Protein AF-A0A3S1F1F2-F1 (afdb_monomer_lite)

Foldseek 3Di:
DVVPQDKDKDKQQPFDDPPQVPHGSWDFQVVQVVCQVVQVVCVVVVFDHKHWPDKAWPCDWDDDVHTGTTIITTIMDSDPDDPVVLVVCVVVVNVVVNVVVLVVCCVSPNVVLVPDPHSSVVSVVVVVVSVVVNVVSVVVD

pLDDT: mean 97.2, std 2.01, range [87.06, 98.81]

Sequence (141 aa):
DQEGVRRDIQLKGSGRTPFSRGGDGRAALGPVLREYIVSEAMAALGIPTTRALAAVMTGDEVIRETYLPGAVLTRVASSHMRIGTFEFFAARGDVDAVRALADHAIVRHYPNATGAARPYLALLESVIARQANLVAQWLLV

Secondary structure (DSSP, 8-state):
-TT----EEEEETB---TT-TTS--BEEHHHHHHHHHHHHHHHHTT----EEEEEEEEEEEEESSSEEEEEEEEEEES----HHHHHHHHTTT-HHHHHHHHHHHHHHH-GGGTTSSSHHHHHHHHHHHHHHHHHHHHHT-

Radius of gyration: 18.01 Å; chains: 1; bounding box: 38×38×48 Å

Structure (mmCIF, N/CA/C/O backbone):
data_AF-A0A3S1F1F2-F1
#
_entry.id   AF-A0A3S1F1F2-F1
#
loop_
_atom_site.group_PDB
_atom_site.id
_atom_site.type_symbol
_atom_site.label_atom_id
_atom_site.label_alt_id
_atom_site.label_comp_id
_atom_site.label_asym_id
_atom_site.label_entity_id
_atom_site.label_seq_id
_atom_site.pdbx_PDB_ins_code
_atom_site.Cartn_x
_atom_site.Cartn_y
_atom_site.Cartn_z
_atom_site.occupancy
_atom_site.B_iso_or_equiv
_atom_site.auth_seq_id
_atom_site.auth_comp_id
_atom_site.auth_asym_id
_atom_site.auth_atom_id
_atom_site.pdbx_PDB_model_num
ATOM 1 N N . ASP A 1 1 ? -11.634 -13.751 -4.047 1.00 87.06 1 ASP A N 1
ATOM 2 C CA . ASP A 1 1 ? -11.086 -14.979 -4.665 1.00 87.06 1 ASP A CA 1
ATOM 3 C C . ASP A 1 1 ? -12.157 -16.061 -4.543 1.00 87.06 1 ASP A C 1
ATOM 5 O O . ASP A 1 1 ? -13.304 -15.705 -4.276 1.00 87.06 1 ASP A O 1
ATOM 9 N N . GLN A 1 2 ? -11.838 -17.335 -4.788 1.00 92.06 2 GLN A N 1
ATOM 10 C CA . GLN A 1 2 ? -12.818 -18.429 -4.675 1.00 92.06 2 GLN A CA 1
ATOM 11 C C . GLN A 1 2 ? -13.377 -18.586 -3.249 1.00 92.06 2 GLN A C 1
ATOM 13 O O . GLN A 1 2 ? -14.465 -19.120 -3.079 1.00 92.06 2 GLN A O 1
ATOM 18 N N . GLU A 1 3 ? -12.683 -18.047 -2.244 1.00 93.56 3 GLU A N 1
ATOM 19 C CA . GLU A 1 3 ? -13.084 -18.044 -0.832 1.00 93.56 3 GLU A CA 1
ATOM 20 C C . GLU A 1 3 ? -13.876 -16.779 -0.4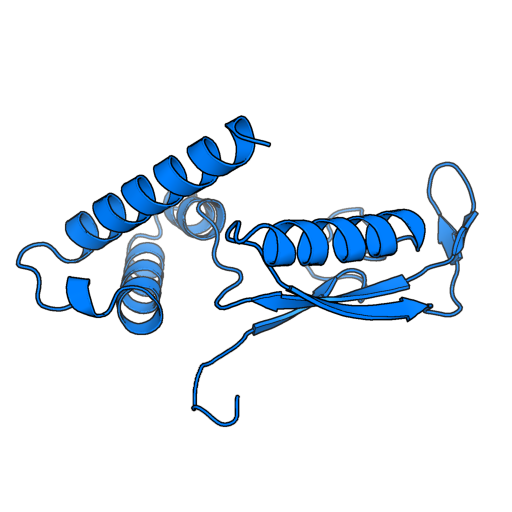49 1.00 93.56 3 GLU A C 1
ATOM 22 O O . GLU A 1 3 ? -14.183 -16.548 0.718 1.00 93.56 3 GLU A O 1
ATOM 27 N N . GLY A 1 4 ? -14.197 -15.915 -1.419 1.00 92.38 4 GLY A N 1
ATOM 28 C CA . GLY A 1 4 ? -14.908 -14.660 -1.174 1.00 92.38 4 GLY A CA 1
ATOM 29 C C . GLY A 1 4 ? -14.041 -13.545 -0.579 1.00 92.38 4 GLY A C 1
ATOM 30 O O . GLY A 1 4 ? -14.546 -12.450 -0.326 1.00 92.38 4 GLY A O 1
ATOM 31 N N . VAL A 1 5 ? -12.727 -13.746 -0.416 1.00 92.56 5 VAL A N 1
ATOM 32 C CA . VAL A 1 5 ? -11.836 -12.699 0.096 1.00 92.56 5 VAL A CA 1
ATOM 33 C C . VAL A 1 5 ? -11.620 -11.645 -0.985 1.00 92.56 5 VAL A C 1
ATOM 35 O O . VAL A 1 5 ? -11.102 -11.900 -2.080 1.00 92.56 5 VAL A O 1
ATOM 38 N N . ARG A 1 6 ? -12.029 -10.413 -0.684 1.00 95.19 6 ARG A N 1
ATOM 39 C CA . ARG A 1 6 ? -11.835 -9.274 -1.582 1.00 95.19 6 ARG A CA 1
ATOM 40 C C . ARG A 1 6 ? -10.353 -8.903 -1.654 1.00 95.19 6 ARG A C 1
ATOM 42 O O . ARG A 1 6 ? -9.718 -8.629 -0.636 1.00 95.19 6 ARG A O 1
ATOM 49 N N . ARG A 1 7 ? -9.826 -8.812 -2.876 1.00 96.75 7 ARG A N 1
ATOM 50 C CA . ARG A 1 7 ? -8.472 -8.330 -3.171 1.00 96.75 7 ARG A CA 1
ATOM 51 C C . ARG A 1 7 ? -8.555 -7.133 -4.108 1.00 96.75 7 ARG A C 1
ATOM 53 O O . ARG A 1 7 ? -9.348 -7.138 -5.045 1.00 96.75 7 ARG A O 1
ATOM 60 N N . ASP A 1 8 ? -7.739 -6.123 -3.853 1.00 97.88 8 ASP A N 1
ATOM 61 C CA . ASP A 1 8 ? -7.554 -5.014 -4.780 1.00 97.88 8 ASP A CA 1
ATOM 62 C C . ASP A 1 8 ? -6.495 -5.389 -5.815 1.00 97.88 8 ASP A C 1
ATOM 64 O O . ASP A 1 8 ? -5.458 -5.948 -5.454 1.00 97.88 8 ASP A O 1
ATOM 68 N N . ILE A 1 9 ? -6.734 -5.016 -7.073 1.00 98.12 9 ILE A N 1
ATOM 69 C CA . ILE A 1 9 ? -5.775 -5.131 -8.173 1.00 98.12 9 ILE A CA 1
ATOM 70 C C . ILE A 1 9 ? -5.330 -3.723 -8.562 1.00 98.12 9 ILE A C 1
ATOM 72 O O . ILE A 1 9 ? -6.154 -2.892 -8.939 1.00 98.12 9 ILE A O 1
ATOM 76 N N . GLN A 1 10 ? -4.031 -3.447 -8.469 1.00 98.38 10 GLN A N 1
ATOM 77 C CA . GLN A 1 10 ? -3.449 -2.170 -8.863 1.00 98.38 10 GLN A CA 1
ATOM 78 C C . GLN A 1 10 ? -2.390 -2.358 -9.945 1.00 98.38 10 GLN A C 1
ATOM 80 O O . GLN A 1 10 ? -1.425 -3.093 -9.761 1.00 98.38 10 GLN A O 1
ATOM 85 N N . LEU A 1 11 ? -2.526 -1.608 -11.038 1.00 98.38 11 LEU A N 1
ATOM 86 C CA . LEU A 1 11 ? -1.558 -1.580 -12.132 1.00 98.38 11 LEU A CA 1
ATOM 87 C C . LEU A 1 11 ? -0.578 -0.416 -11.936 1.00 98.38 11 LEU A C 1
ATOM 89 O O . LEU A 1 11 ? -0.849 0.720 -12.338 1.00 98.38 11 LEU A O 1
ATOM 93 N N . LYS A 1 12 ? 0.557 -0.677 -11.283 1.00 98.38 12 LYS A N 1
ATOM 94 C CA . LYS A 1 12 ? 1.609 0.328 -11.076 1.00 98.38 12 LYS A CA 1
ATOM 95 C C . LYS A 1 12 ? 2.380 0.527 -12.382 1.00 98.38 12 LYS A C 1
ATOM 97 O O . LYS A 1 12 ? 2.918 -0.432 -12.925 1.00 98.38 12 LYS A O 1
ATOM 102 N N . GLY A 1 13 ? 2.467 1.777 -12.839 1.00 97.44 13 GLY A N 1
ATOM 103 C CA . GLY A 1 13 ? 3.118 2.133 -14.106 1.00 97.44 13 GLY A CA 1
ATOM 104 C C . GLY A 1 13 ? 2.174 2.172 -15.311 1.00 97.44 13 GLY A C 1
ATOM 105 O O . GLY A 1 13 ? 2.647 2.272 -16.435 1.00 97.44 13 GLY A O 1
ATOM 106 N N . SER A 1 14 ? 0.856 2.105 -15.088 1.00 97.06 14 SER A N 1
ATOM 107 C CA . SER A 1 14 ? -0.175 2.090 -16.140 1.00 97.06 14 SER A CA 1
ATOM 108 C C . SER A 1 14 ? -0.397 3.429 -16.857 1.00 97.06 14 SER A C 1
ATOM 110 O O . SER A 1 14 ? -1.188 3.487 -17.794 1.00 97.06 14 SER A O 1
ATOM 112 N N . GLY A 1 15 ? 0.301 4.497 -16.460 1.00 97.06 15 GLY A N 1
ATOM 113 C CA . GLY A 1 15 ? 0.242 5.799 -17.118 1.00 97.06 15 GLY A CA 1
ATOM 114 C C . GLY A 1 15 ? -0.250 6.926 -16.214 1.00 97.06 15 GLY A C 1
ATOM 115 O O . GLY A 1 15 ? -0.285 6.825 -14.983 1.00 97.06 15 GLY A O 1
ATOM 116 N N . ARG A 1 16 ? -0.570 8.061 -16.843 1.00 97.50 16 ARG A N 1
ATOM 117 C CA . ARG A 1 16 ? -0.902 9.302 -16.138 1.00 97.50 16 ARG A CA 1
ATOM 118 C C . ARG A 1 16 ? -2.290 9.250 -15.507 1.00 97.50 16 ARG A C 1
ATOM 120 O O . ARG A 1 16 ? -3.233 8.689 -16.050 1.00 97.50 16 ARG A O 1
ATOM 127 N N . THR A 1 17 ? -2.409 9.930 -14.376 1.00 97.81 17 THR A N 1
ATOM 128 C CA . THR A 1 17 ? -3.653 10.197 -13.651 1.00 97.81 17 THR A CA 1
ATOM 129 C C . THR A 1 17 ? -3.690 11.683 -13.271 1.00 97.81 17 THR A C 1
ATOM 131 O O . THR A 1 17 ? -2.646 12.346 -13.326 1.00 97.81 17 THR A O 1
ATOM 134 N N . PRO A 1 18 ? -4.826 12.221 -12.789 1.00 97.69 18 PRO A N 1
ATOM 135 C CA . PRO A 1 18 ? -4.868 13.567 -12.206 1.00 97.69 18 PRO A CA 1
ATOM 136 C C . PRO A 1 18 ? -3.870 13.775 -11.051 1.00 97.69 18 PRO A C 1
ATOM 138 O O . PRO A 1 18 ? -3.482 14.901 -10.753 1.00 97.69 18 PRO A O 1
ATOM 141 N N . PHE A 1 19 ? -3.403 12.690 -10.423 1.00 95.81 19 PHE A N 1
ATOM 142 C CA . PHE A 1 19 ? -2.433 12.718 -9.328 1.00 95.81 19 PHE A CA 1
ATOM 143 C C . PHE A 1 19 ? -0.970 12.608 -9.789 1.00 95.81 19 PHE A C 1
ATOM 145 O O . PHE A 1 19 ? -0.070 12.635 -8.951 1.00 95.81 19 PHE A O 1
ATOM 152 N N . SER A 1 20 ? -0.701 12.499 -11.097 1.00 95.25 20 SER A N 1
ATOM 153 C CA . SER A 1 20 ? 0.660 12.323 -11.631 1.00 95.25 20 SER A CA 1
ATOM 154 C C . SER A 1 20 ? 1.547 13.560 -11.505 1.00 95.25 20 SER A C 1
ATOM 156 O O . SER A 1 20 ? 2.764 13.436 -11.641 1.00 95.25 20 SER A O 1
ATOM 158 N N . ARG A 1 21 ? 0.976 14.740 -11.221 1.00 94.75 21 ARG A N 1
ATOM 159 C CA . ARG A 1 21 ? 1.713 16.015 -11.171 1.00 94.75 21 ARG A CA 1
ATOM 160 C C . ARG A 1 21 ? 2.514 16.192 -12.479 1.00 94.75 21 ARG A C 1
ATOM 162 O O . ARG A 1 21 ? 1.936 16.066 -13.557 1.00 94.75 21 ARG A O 1
ATOM 169 N N . GLY A 1 22 ? 3.824 16.429 -12.391 1.00 94.69 22 GLY A N 1
ATOM 170 C CA . GLY A 1 22 ? 4.735 16.507 -13.542 1.00 94.69 22 GLY A CA 1
ATOM 171 C C . GLY A 1 22 ? 5.292 15.165 -14.041 1.00 94.69 22 GLY A C 1
ATOM 172 O O . GLY A 1 22 ? 6.089 15.162 -14.969 1.00 94.69 22 GLY A O 1
ATOM 173 N N . GLY A 1 23 ? 4.919 14.033 -13.436 1.00 95.38 23 GLY A N 1
ATOM 174 C CA . GLY A 1 23 ? 5.409 12.710 -13.826 1.00 95.38 23 GLY A CA 1
ATOM 175 C C . GLY A 1 23 ? 4.652 12.088 -15.005 1.00 95.38 23 GLY A C 1
ATOM 176 O O . GLY A 1 23 ? 3.476 12.374 -15.246 1.00 95.38 23 GLY A O 1
ATOM 177 N N . ASP A 1 24 ? 5.320 11.163 -15.697 1.00 95.62 24 ASP A N 1
ATOM 178 C CA . ASP A 1 24 ? 4.766 10.390 -16.820 1.00 95.62 24 ASP A CA 1
ATOM 179 C C . ASP A 1 24 ? 3.798 9.270 -16.392 1.00 95.62 24 ASP A C 1
ATOM 181 O O . ASP A 1 24 ? 3.064 8.731 -17.217 1.00 95.62 24 ASP A O 1
ATOM 185 N N . GLY A 1 25 ? 3.775 8.917 -15.102 1.00 97.00 25 GLY A N 1
ATOM 186 C CA . GLY A 1 25 ? 2.952 7.828 -14.567 1.00 97.00 25 GLY A CA 1
ATOM 187 C C . GLY A 1 25 ? 3.383 6.425 -15.018 1.00 97.00 25 GLY A C 1
ATOM 188 O O . GLY A 1 25 ? 2.662 5.457 -14.772 1.00 97.00 25 GLY A O 1
ATOM 189 N N . ARG A 1 26 ? 4.551 6.299 -15.656 1.00 97.69 26 ARG A N 1
ATOM 190 C CA . ARG A 1 26 ? 5.111 5.041 -16.161 1.00 97.69 26 ARG A CA 1
ATOM 191 C C . ARG A 1 26 ? 6.167 4.499 -15.198 1.00 97.69 26 ARG A C 1
ATOM 193 O O . ARG A 1 26 ? 6.761 5.238 -14.409 1.00 97.69 26 ARG A O 1
ATOM 200 N N . ALA A 1 27 ? 6.405 3.192 -15.247 1.00 97.88 27 ALA A N 1
ATOM 201 C CA . ALA A 1 27 ? 7.462 2.549 -14.475 1.00 97.88 27 ALA A CA 1
ATOM 202 C C . ALA A 1 27 ? 8.491 1.908 -15.410 1.00 97.88 27 ALA A C 1
ATOM 204 O O . ALA A 1 27 ? 8.132 1.304 -16.415 1.00 97.88 27 ALA A O 1
ATOM 205 N N . ALA A 1 28 ? 9.773 2.045 -15.070 1.00 98.00 28 ALA A N 1
ATOM 206 C CA . ALA A 1 28 ? 10.841 1.312 -15.739 1.00 98.00 28 ALA A CA 1
ATOM 207 C C . ALA A 1 28 ? 10.880 -0.147 -15.245 1.00 98.00 28 ALA A C 1
ATOM 209 O O . ALA A 1 28 ? 10.491 -0.442 -14.108 1.00 98.00 28 ALA A O 1
ATOM 210 N N . LEU A 1 29 ? 11.402 -1.044 -16.081 1.00 98.25 29 LEU A N 1
ATOM 211 C CA . LEU A 1 29 ? 11.470 -2.483 -15.828 1.00 98.25 29 LEU A CA 1
ATOM 212 C C . LEU A 1 29 ? 12.218 -2.826 -14.534 1.00 98.25 29 LEU A C 1
ATOM 214 O O . LEU A 1 29 ? 11.723 -3.614 -13.732 1.00 98.25 29 LEU A O 1
ATOM 218 N N . GLY A 1 30 ? 13.372 -2.200 -14.285 1.00 97.88 30 GLY A N 1
ATOM 219 C CA . GLY A 1 30 ? 14.186 -2.467 -13.092 1.00 97.88 30 GLY A CA 1
ATOM 220 C C . GLY A 1 30 ? 13.414 -2.297 -11.771 1.00 97.88 30 GLY A C 1
ATOM 221 O O . GLY A 1 30 ? 13.343 -3.242 -10.985 1.00 97.88 30 GLY A O 1
ATOM 222 N N . PRO A 1 31 ? 12.792 -1.130 -11.509 1.00 97.25 31 PRO A N 1
ATOM 223 C CA . PRO A 1 31 ? 11.925 -0.933 -10.346 1.00 97.25 31 PRO A CA 1
ATOM 224 C C . PRO A 1 31 ? 10.742 -1.908 -10.246 1.00 97.25 31 PRO A C 1
ATOM 226 O O . PRO A 1 31 ? 10.393 -2.303 -9.135 1.00 97.25 31 PRO A O 1
ATOM 229 N N . VAL A 1 32 ? 10.131 -2.293 -11.372 1.00 98.44 32 VAL A N 1
ATOM 230 C CA . VAL A 1 32 ? 9.026 -3.269 -11.404 1.00 98.44 32 VAL A CA 1
ATOM 231 C C . VAL A 1 32 ? 9.503 -4.650 -10.956 1.00 98.44 32 VAL A C 1
ATOM 233 O O . VAL A 1 32 ? 8.887 -5.243 -10.074 1.00 98.44 32 VAL A O 1
ATOM 236 N N . LEU A 1 33 ? 10.629 -5.128 -11.493 1.00 98.56 33 LEU A N 1
ATOM 237 C CA . LEU A 1 33 ? 11.213 -6.415 -11.104 1.00 98.56 33 LEU A CA 1
ATOM 238 C C . LEU A 1 33 ? 11.670 -6.416 -9.644 1.00 98.56 33 LEU A C 1
ATOM 240 O O . LEU A 1 33 ? 11.426 -7.382 -8.927 1.00 98.56 33 LEU A O 1
ATOM 244 N N . ARG A 1 34 ? 12.279 -5.321 -9.173 1.00 98.56 34 ARG A N 1
ATOM 245 C CA . ARG A 1 34 ? 12.690 -5.201 -7.769 1.00 98.56 34 ARG A CA 1
ATOM 246 C C . ARG A 1 34 ? 11.494 -5.289 -6.825 1.00 98.56 34 ARG A C 1
ATOM 248 O O . ARG A 1 34 ? 11.559 -6.021 -5.846 1.00 98.56 34 ARG A O 1
ATOM 255 N N . GLU A 1 35 ? 10.409 -4.568 -7.113 1.00 98.56 35 GLU A N 1
ATOM 256 C CA . GLU A 1 35 ? 9.200 -4.641 -6.286 1.00 98.56 35 GLU A CA 1
ATOM 257 C C . GLU A 1 35 ? 8.561 -6.028 -6.345 1.00 98.56 35 GLU A C 1
ATOM 259 O O . GLU A 1 35 ? 8.143 -6.518 -5.301 1.00 98.56 35 GLU A O 1
ATOM 264 N N . TYR A 1 36 ? 8.535 -6.680 -7.512 1.00 98.62 36 TYR A N 1
ATOM 265 C CA . TYR A 1 36 ? 8.056 -8.057 -7.636 1.00 98.62 36 TYR A CA 1
ATOM 266 C C . TYR A 1 36 ? 8.837 -8.998 -6.708 1.00 98.62 36 TYR A C 1
ATOM 268 O O . TYR A 1 36 ? 8.245 -9.672 -5.867 1.00 98.62 36 TYR A O 1
ATOM 276 N N . ILE A 1 37 ? 10.170 -9.001 -6.825 1.00 98.56 37 ILE A N 1
ATOM 277 C CA . ILE A 1 37 ? 11.051 -9.901 -6.068 1.00 98.56 37 ILE A CA 1
ATOM 278 C C . ILE A 1 37 ? 10.932 -9.639 -4.567 1.00 98.56 37 ILE A C 1
ATOM 280 O O . ILE A 1 37 ? 10.721 -10.577 -3.807 1.00 98.56 37 ILE A O 1
ATOM 284 N N . VAL A 1 38 ? 11.022 -8.379 -4.131 1.00 98.25 38 VAL A N 1
ATOM 285 C CA . VAL A 1 38 ? 10.932 -8.034 -2.703 1.00 98.25 38 VAL A CA 1
ATOM 286 C C . VAL A 1 38 ? 9.547 -8.365 -2.146 1.00 98.25 38 VAL A C 1
ATOM 288 O O . VAL A 1 38 ? 9.457 -8.909 -1.052 1.00 98.25 38 VAL A O 1
ATOM 291 N N . SER A 1 39 ? 8.468 -8.097 -2.888 1.00 98.31 39 SER A N 1
ATOM 292 C CA . SER A 1 39 ? 7.103 -8.409 -2.438 1.00 98.31 39 SER A CA 1
ATOM 293 C C . SER A 1 39 ? 6.920 -9.903 -2.182 1.00 98.31 39 SER A C 1
ATOM 295 O O . SER A 1 39 ? 6.434 -10.293 -1.123 1.00 98.31 39 SER A O 1
ATOM 297 N N . GLU A 1 40 ? 7.351 -10.750 -3.115 1.00 98.69 40 GLU A N 1
ATOM 298 C CA . GLU A 1 40 ? 7.192 -12.198 -2.971 1.00 98.69 40 GLU A CA 1
ATOM 299 C C . GLU A 1 40 ? 8.208 -12.808 -1.997 1.00 98.69 40 GLU A C 1
ATOM 301 O O . GLU A 1 40 ? 7.861 -13.741 -1.277 1.00 98.69 40 GLU A O 1
ATOM 306 N N . ALA A 1 41 ? 9.416 -12.246 -1.881 1.00 98.44 41 ALA A N 1
ATOM 307 C CA . ALA A 1 41 ? 10.384 -12.652 -0.863 1.00 98.44 41 ALA A CA 1
ATOM 308 C C . ALA A 1 41 ? 9.867 -12.366 0.555 1.00 98.44 41 ALA A C 1
ATOM 310 O O . ALA A 1 41 ? 9.887 -13.252 1.405 1.00 98.44 41 ALA A O 1
ATOM 311 N N . MET A 1 42 ? 9.333 -11.166 0.803 1.00 98.44 42 MET A N 1
ATOM 312 C CA . MET A 1 42 ? 8.732 -10.813 2.095 1.00 98.44 42 MET A CA 1
ATOM 313 C C . MET A 1 42 ? 7.551 -11.734 2.426 1.00 98.44 42 MET A C 1
ATOM 315 O O . MET A 1 42 ? 7.439 -12.204 3.555 1.00 98.44 42 MET A O 1
ATOM 319 N N . ALA A 1 43 ? 6.717 -12.064 1.432 1.00 98.38 43 ALA A N 1
ATOM 320 C CA . ALA A 1 43 ? 5.621 -13.012 1.609 1.00 98.38 43 ALA A CA 1
ATOM 321 C C . ALA A 1 43 ? 6.127 -14.427 1.945 1.00 98.38 43 ALA A C 1
ATOM 323 O O . ALA A 1 43 ? 5.568 -15.075 2.828 1.00 98.38 43 ALA A O 1
ATOM 324 N N . ALA A 1 44 ? 7.192 -14.893 1.284 1.00 98.12 44 ALA A N 1
ATOM 325 C CA . ALA A 1 44 ? 7.822 -16.184 1.561 1.00 98.12 44 ALA A CA 1
ATOM 326 C C . ALA A 1 44 ? 8.472 -16.243 2.956 1.00 98.12 44 ALA A C 1
ATOM 328 O O . ALA A 1 44 ? 8.469 -17.296 3.586 1.00 98.12 44 ALA A O 1
ATOM 329 N N . LEU A 1 45 ? 8.963 -15.108 3.463 1.00 97.94 45 LEU A N 1
ATOM 330 C CA . LEU A 1 45 ? 9.458 -14.950 4.836 1.00 97.94 45 LEU A CA 1
ATOM 331 C C . LEU A 1 45 ? 8.330 -14.845 5.880 1.00 97.94 45 LEU A C 1
ATOM 333 O O . LEU A 1 45 ? 8.605 -14.718 7.070 1.00 97.94 45 LEU A O 1
ATOM 337 N N . GLY A 1 46 ? 7.062 -14.875 5.459 1.00 97.56 46 GLY A N 1
ATOM 338 C CA . GLY A 1 46 ? 5.911 -14.714 6.349 1.00 97.56 46 GLY A CA 1
ATOM 339 C C . GLY A 1 46 ? 5.672 -13.274 6.811 1.00 97.56 46 GLY A C 1
ATOM 340 O O . GLY A 1 46 ? 4.823 -13.050 7.674 1.00 97.56 46 GLY A O 1
ATOM 341 N N . ILE A 1 47 ? 6.371 -12.293 6.231 1.00 98.44 47 ILE A N 1
ATOM 342 C CA . ILE A 1 47 ? 6.244 -10.884 6.598 1.00 98.44 47 ILE A CA 1
ATOM 343 C C . ILE A 1 47 ? 5.066 -10.253 5.841 1.00 98.44 47 ILE A C 1
ATOM 345 O O . ILE A 1 47 ? 5.017 -10.337 4.608 1.00 98.44 47 ILE A O 1
ATOM 349 N N . PRO A 1 48 ? 4.109 -9.585 6.525 1.00 98.25 48 PRO A N 1
ATOM 350 C CA . PRO A 1 48 ? 2.984 -8.937 5.863 1.00 98.25 48 PRO A CA 1
ATOM 351 C C . PRO A 1 48 ? 3.436 -7.936 4.796 1.00 98.25 48 PRO A C 1
ATOM 353 O O . PRO A 1 48 ? 4.175 -6.991 5.064 1.00 98.25 48 PRO A O 1
ATOM 356 N N . THR A 1 49 ? 2.954 -8.132 3.573 1.00 98.50 49 THR A N 1
ATOM 357 C CA . THR A 1 49 ? 3.343 -7.347 2.399 1.00 98.50 49 THR A CA 1
ATOM 358 C C . THR A 1 49 ? 2.234 -7.367 1.345 1.00 98.50 49 THR A C 1
ATOM 360 O O . THR A 1 49 ? 1.305 -8.181 1.400 1.00 98.50 49 THR A O 1
ATOM 363 N N . THR A 1 50 ? 2.314 -6.468 0.366 1.00 98.44 50 THR A N 1
ATOM 364 C CA . THR A 1 50 ? 1.547 -6.611 -0.877 1.00 98.44 50 THR A CA 1
ATOM 365 C C . THR A 1 50 ? 2.101 -7.762 -1.707 1.00 98.44 50 THR A C 1
ATOM 367 O O . THR A 1 50 ? 3.282 -8.073 -1.618 1.00 98.44 50 THR A O 1
ATOM 370 N N . ARG A 1 51 ? 1.268 -8.363 -2.553 1.00 98.50 51 ARG A N 1
ATOM 371 C CA . ARG A 1 51 ? 1.657 -9.441 -3.466 1.00 98.50 51 ARG A CA 1
ATOM 372 C C . ARG A 1 51 ? 1.858 -8.917 -4.881 1.00 98.50 51 ARG A C 1
ATOM 374 O O . ARG A 1 51 ? 1.228 -7.934 -5.280 1.00 98.50 51 ARG A O 1
ATOM 381 N N . ALA A 1 52 ? 2.697 -9.591 -5.647 1.00 98.44 52 ALA A N 1
ATOM 382 C CA . ALA A 1 52 ? 2.936 -9.318 -7.052 1.00 98.44 52 ALA A CA 1
ATOM 383 C C . ALA A 1 52 ? 2.368 -10.459 -7.903 1.00 98.44 52 ALA A C 1
ATOM 385 O O . ALA A 1 52 ? 2.838 -11.588 -7.842 1.00 98.44 52 ALA A O 1
ATOM 386 N N . LEU A 1 53 ? 1.336 -10.160 -8.696 1.00 98.12 53 LEU A N 1
ATOM 387 C CA . LEU A 1 53 ? 0.690 -11.151 -9.560 1.00 98.12 53 LEU A CA 1
ATOM 388 C C . LEU A 1 53 ? 1.391 -11.282 -10.913 1.00 98.12 53 LEU A C 1
ATOM 390 O O . LEU A 1 53 ? 1.478 -12.377 -11.456 1.00 98.12 53 LEU A O 1
ATOM 394 N N . ALA A 1 54 ? 1.864 -10.168 -11.476 1.00 98.38 54 ALA A N 1
ATOM 395 C CA . ALA A 1 54 ? 2.526 -10.157 -12.777 1.00 98.38 54 ALA A CA 1
ATOM 396 C C . ALA A 1 54 ? 3.431 -8.932 -12.945 1.00 98.38 54 ALA A C 1
ATOM 398 O O . ALA A 1 54 ? 3.112 -7.848 -12.450 1.00 98.38 54 ALA A O 1
ATOM 399 N N . ALA A 1 55 ? 4.508 -9.100 -13.710 1.00 98.19 55 ALA A N 1
ATOM 400 C CA . ALA A 1 55 ? 5.336 -8.029 -14.252 1.00 98.19 55 ALA A CA 1
ATOM 401 C C . ALA A 1 55 ? 5.338 -8.148 -15.780 1.00 98.19 55 ALA A C 1
ATOM 403 O O . ALA A 1 55 ? 5.682 -9.200 -16.315 1.00 98.19 55 ALA A O 1
ATOM 404 N N . VAL A 1 56 ? 4.923 -7.091 -16.478 1.00 98.25 56 VAL A N 1
ATOM 405 C CA . VAL A 1 56 ? 4.704 -7.122 -17.933 1.00 98.25 56 VAL A CA 1
ATOM 406 C C . VAL A 1 56 ? 5.430 -5.952 -18.583 1.00 98.25 56 VAL A C 1
ATOM 408 O O . VAL A 1 56 ? 5.271 -4.816 -18.141 1.00 98.25 56 VAL A O 1
ATOM 411 N N . MET A 1 57 ? 6.223 -6.213 -19.625 1.00 98.00 57 MET A N 1
ATOM 412 C CA . MET A 1 57 ? 6.837 -5.152 -20.431 1.00 98.00 57 MET A CA 1
ATOM 413 C C . MET A 1 57 ? 5.776 -4.432 -21.261 1.00 98.00 57 MET A C 1
ATOM 415 O O . MET A 1 57 ? 4.884 -5.068 -21.817 1.00 98.00 57 MET A O 1
ATOM 419 N N . THR A 1 58 ? 5.890 -3.112 -21.379 1.00 97.25 58 THR A N 1
ATOM 420 C CA . THR A 1 58 ? 4.939 -2.309 -22.164 1.00 97.25 58 THR A CA 1
ATOM 421 C C . THR A 1 58 ? 5.292 -2.229 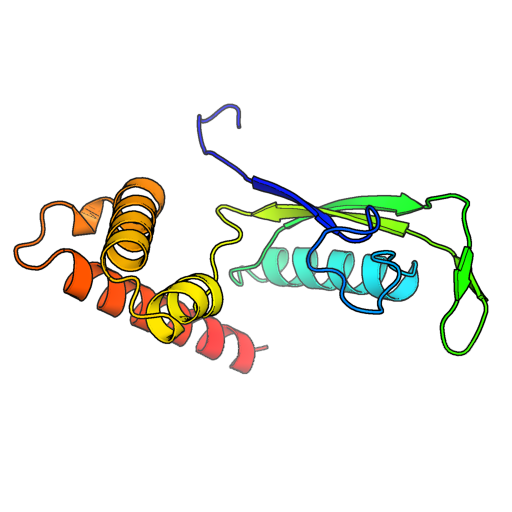-23.646 1.00 97.25 58 THR A C 1
ATOM 423 O O . THR A 1 58 ? 4.461 -1.795 -24.431 1.00 97.25 58 THR A O 1
ATOM 426 N N . GLY A 1 59 ? 6.524 -2.579 -24.029 1.00 96.75 59 GLY A N 1
ATOM 427 C CA . GLY A 1 59 ? 7.074 -2.324 -25.369 1.00 96.75 59 GLY A CA 1
ATOM 428 C C . GLY A 1 59 ? 7.565 -0.882 -25.565 1.00 96.75 59 GLY A C 1
ATOM 429 O O . GLY A 1 59 ? 8.495 -0.657 -26.327 1.00 96.75 59 GLY A O 1
ATOM 430 N N . ASP A 1 60 ? 7.000 0.069 -24.820 1.00 96.00 60 ASP A N 1
ATOM 431 C CA . ASP A 1 60 ? 7.458 1.461 -24.769 1.00 96.00 60 ASP A CA 1
ATOM 432 C C . ASP A 1 60 ? 8.757 1.654 -23.964 1.00 96.00 60 ASP A C 1
ATOM 434 O O . ASP A 1 60 ? 9.021 0.937 -22.994 1.00 96.00 60 ASP A O 1
ATOM 438 N N . GLU A 1 61 ? 9.494 2.720 -24.282 1.00 97.12 61 GLU A N 1
ATOM 439 C CA . GLU A 1 61 ? 10.572 3.249 -23.442 1.00 97.12 61 GLU A CA 1
ATOM 440 C C . GLU A 1 61 ? 10.065 4.298 -22.434 1.00 97.12 61 GLU A C 1
ATOM 442 O O . GLU A 1 61 ? 9.053 4.982 -22.626 1.00 97.12 61 GLU A O 1
ATOM 447 N N . VAL A 1 62 ? 10.794 4.423 -21.326 1.00 97.06 62 VAL A N 1
ATOM 448 C CA . VAL A 1 62 ? 10.567 5.375 -20.239 1.00 97.06 62 VAL A CA 1
ATOM 449 C C . VAL A 1 62 ? 11.848 6.174 -20.024 1.00 97.06 62 VAL A C 1
ATOM 451 O O . VAL A 1 62 ? 12.913 5.600 -19.806 1.00 97.06 62 VAL A O 1
ATOM 454 N N . ILE A 1 63 ? 11.740 7.502 -20.058 1.00 96.38 63 ILE A N 1
ATOM 455 C CA . ILE A 1 63 ? 12.886 8.406 -19.914 1.00 96.38 63 ILE A CA 1
ATOM 456 C C . ILE A 1 63 ? 13.165 8.646 -18.430 1.00 96.38 63 ILE A C 1
ATOM 458 O O . ILE A 1 63 ? 12.310 9.150 -17.697 1.00 96.38 63 ILE A O 1
ATOM 462 N N . ARG A 1 64 ? 14.366 8.298 -17.977 1.00 95.25 64 ARG A N 1
ATOM 463 C CA . ARG A 1 64 ? 14.919 8.681 -16.671 1.00 95.25 64 ARG A CA 1
ATOM 464 C C . ARG A 1 64 ? 16.260 9.372 -16.915 1.00 95.25 64 ARG A C 1
ATOM 466 O O . ARG A 1 64 ? 16.325 10.260 -17.757 1.00 95.25 64 ARG A O 1
ATOM 473 N N . GLU A 1 65 ? 17.321 8.968 -16.230 1.00 94.81 65 GLU A N 1
ATOM 474 C CA . GLU A 1 65 ? 18.686 9.369 -16.576 1.00 94.81 65 GLU A CA 1
ATOM 475 C C . GLU A 1 65 ? 19.080 8.852 -17.973 1.00 94.81 65 GLU A C 1
ATOM 477 O O . GLU A 1 65 ? 19.862 9.484 -18.677 1.00 94.81 65 GLU A O 1
ATOM 482 N N . THR A 1 66 ? 18.495 7.722 -18.388 1.00 96.56 66 THR A N 1
ATOM 483 C CA . THR A 1 66 ? 18.608 7.126 -19.725 1.00 96.56 66 THR A CA 1
ATOM 484 C C . THR A 1 66 ? 17.240 6.634 -20.215 1.00 96.56 66 THR A C 1
ATOM 486 O O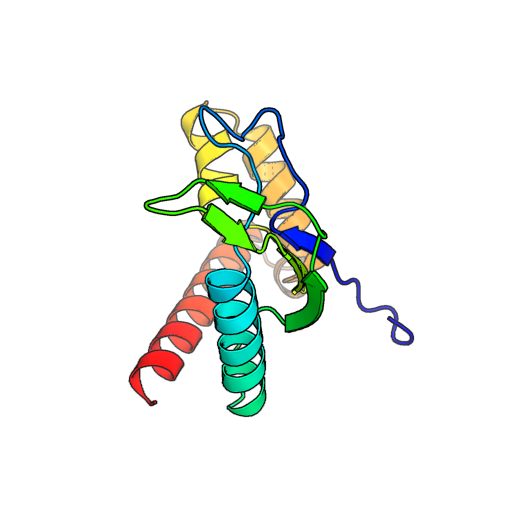 . THR A 1 66 ? 16.252 6.656 -19.473 1.00 96.56 66 THR A O 1
ATOM 489 N N . TYR A 1 67 ? 17.166 6.180 -21.469 1.00 97.44 67 TYR A N 1
ATOM 490 C CA . TYR A 1 67 ? 16.017 5.421 -21.961 1.00 97.44 67 TYR A CA 1
ATOM 491 C C . TYR A 1 67 ? 16.038 4.021 -21.345 1.00 97.44 67 TYR A C 1
ATOM 493 O O . TYR A 1 67 ? 17.043 3.312 -21.417 1.00 97.44 67 TYR A O 1
ATOM 501 N N . LEU A 1 68 ? 14.940 3.645 -20.693 1.00 98.19 68 LEU A N 1
ATOM 502 C CA . LEU A 1 68 ? 14.785 2.356 -20.028 1.00 98.19 68 LEU A CA 1
ATOM 503 C C . LEU A 1 68 ? 13.524 1.650 -20.534 1.00 98.19 68 LEU A C 1
ATOM 505 O O . LEU A 1 68 ? 12.513 2.318 -20.754 1.00 98.19 68 LEU A O 1
ATOM 509 N N . PRO A 1 69 ? 13.516 0.309 -20.637 1.00 98.25 69 PRO A N 1
ATOM 510 C CA . PRO A 1 69 ? 12.304 -0.429 -20.974 1.00 98.25 69 PRO A CA 1
ATOM 511 C C . PRO A 1 69 ? 11.188 -0.153 -19.963 1.00 98.25 69 PRO A C 1
ATOM 513 O O . PRO A 1 69 ? 11.408 -0.227 -18.748 1.00 98.25 69 PRO A O 1
ATOM 516 N N . GLY A 1 70 ? 9.990 0.152 -20.451 1.00 98.44 70 GLY A N 1
ATOM 517 C CA . GLY A 1 70 ? 8.798 0.329 -19.633 1.00 98.44 70 GLY A CA 1
ATOM 518 C C . GLY A 1 70 ? 8.187 -1.000 -19.192 1.00 98.44 70 GLY A C 1
ATOM 519 O O . GLY A 1 70 ? 8.255 -2.015 -19.891 1.00 98.44 70 GLY A O 1
ATOM 520 N N . ALA A 1 71 ? 7.576 -1.000 -18.011 1.00 98.56 71 ALA A N 1
ATOM 521 C CA . ALA A 1 71 ? 6.862 -2.151 -17.484 1.00 98.56 71 ALA A CA 1
ATOM 522 C C . ALA A 1 71 ? 5.712 -1.748 -16.552 1.00 98.56 71 ALA A C 1
ATOM 524 O O . ALA A 1 71 ? 5.697 -0.664 -15.967 1.00 98.56 71 ALA A O 1
ATOM 525 N N . VAL A 1 72 ? 4.768 -2.670 -16.378 1.00 98.56 72 VAL A N 1
ATOM 526 C CA . VAL A 1 72 ? 3.653 -2.576 -15.434 1.00 98.56 72 VAL A CA 1
ATOM 527 C C . VAL A 1 72 ? 3.751 -3.710 -14.421 1.00 98.56 72 VAL A C 1
ATOM 529 O O . VAL A 1 72 ? 3.946 -4.870 -14.786 1.00 98.56 72 VAL A O 1
ATOM 532 N N . LEU A 1 73 ? 3.575 -3.373 -13.143 1.00 98.81 73 LEU A N 1
ATOM 533 C CA . LEU A 1 73 ? 3.396 -4.345 -12.065 1.00 98.81 73 LEU A CA 1
ATOM 534 C C . LEU A 1 73 ? 1.907 -4.477 -11.740 1.00 98.81 73 LEU A C 1
ATOM 536 O O . LEU A 1 73 ? 1.254 -3.484 -11.411 1.00 98.81 73 LEU A O 1
ATOM 540 N N . THR A 1 74 ? 1.394 -5.705 -11.758 1.00 98.75 74 THR A N 1
ATOM 541 C CA . THR A 1 74 ? 0.069 -6.033 -11.218 1.00 98.75 74 THR A CA 1
ATOM 542 C C . THR A 1 74 ? 0.211 -6.367 -9.740 1.00 98.75 74 THR A C 1
ATOM 544 O O . THR A 1 74 ? 0.565 -7.488 -9.370 1.00 98.75 74 THR A O 1
ATOM 547 N N . ARG A 1 75 ? -0.035 -5.372 -8.889 1.00 98.75 75 ARG A N 1
ATOM 548 C CA . ARG A 1 75 ? 0.026 -5.491 -7.434 1.00 98.75 75 ARG A CA 1
ATOM 549 C C . ARG A 1 75 ? -1.319 -5.921 -6.868 1.00 98.75 75 ARG A C 1
ATOM 551 O O . ARG A 1 75 ? -2.359 -5.391 -7.256 1.00 98.75 75 ARG A O 1
ATOM 558 N N . VAL A 1 76 ? -1.283 -6.851 -5.923 1.00 98.44 76 VAL A N 1
ATOM 559 C CA . VAL A 1 76 ? -2.460 -7.403 -5.252 1.00 98.44 76 VAL A CA 1
ATOM 560 C C . VAL A 1 76 ? -2.346 -7.176 -3.753 1.00 98.44 76 VAL A C 1
ATOM 562 O O . VAL A 1 76 ? -1.311 -7.439 -3.145 1.00 98.44 76 VAL A O 1
ATOM 565 N N . ALA A 1 77 ? -3.414 -6.688 -3.130 1.00 98.19 77 ALA A N 1
ATOM 566 C CA . ALA A 1 77 ? -3.442 -6.437 -1.692 1.00 98.19 77 ALA A CA 1
ATOM 567 C C . ALA A 1 77 ? -4.844 -6.660 -1.119 1.00 98.19 77 ALA A C 1
ATOM 569 O O . ALA A 1 77 ? -5.831 -6.667 -1.852 1.00 98.19 77 ALA A O 1
ATOM 570 N N . SER A 1 78 ? -4.959 -6.804 0.203 1.00 96.62 78 SER A N 1
ATOM 571 C CA . SER A 1 78 ? -6.267 -6.715 0.865 1.00 96.62 78 SER A CA 1
ATOM 572 C C . SER A 1 78 ? -6.863 -5.308 0.750 1.00 96.62 78 SER A C 1
ATOM 574 O O . SER A 1 78 ? -8.084 -5.178 0.737 1.00 96.62 78 SER A O 1
ATOM 576 N N . SER A 1 79 ? -6.024 -4.267 0.661 1.00 97.69 79 SER A N 1
ATOM 577 C CA . SER A 1 79 ? -6.396 -2.863 0.455 1.00 97.69 79 SER A CA 1
ATOM 578 C C . SER A 1 79 ? -5.189 -2.017 0.040 1.00 97.69 79 SER A C 1
ATOM 580 O O . SER A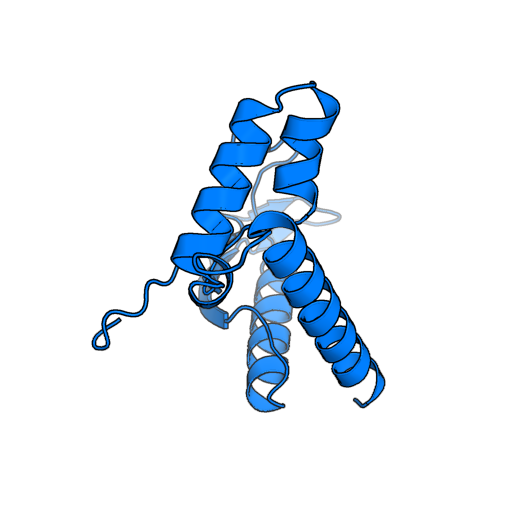 1 79 ? -4.058 -2.350 0.386 1.00 97.69 79 SER A O 1
ATOM 582 N N . HIS A 1 80 ? -5.434 -0.895 -0.642 1.00 97.69 80 HIS A N 1
ATOM 583 C CA . HIS A 1 80 ? -4.433 0.151 -0.920 1.00 97.69 80 HIS A CA 1
ATOM 584 C C . HIS A 1 80 ? -4.576 1.408 -0.043 1.00 97.69 80 HIS A C 1
ATOM 586 O O . HIS A 1 80 ? -3.956 2.437 -0.328 1.00 97.69 80 HIS A O 1
ATOM 592 N N . MET A 1 81 ? -5.390 1.330 1.013 1.00 97.19 81 MET A N 1
ATOM 593 C CA . MET A 1 81 ? -5.539 2.378 2.024 1.00 97.19 81 MET A CA 1
ATOM 594 C C . MET A 1 81 ? -4.212 2.650 2.741 1.00 97.19 81 MET A C 1
ATOM 596 O O . MET A 1 81 ? -3.439 1.733 3.014 1.00 97.19 81 MET A O 1
ATOM 600 N N . ARG A 1 82 ? -3.950 3.923 3.046 1.00 98.00 82 ARG A N 1
ATOM 601 C CA . ARG A 1 82 ? -2.740 4.387 3.738 1.00 98.00 82 ARG A CA 1
ATOM 602 C C . ARG A 1 82 ? -3.125 5.368 4.835 1.00 98.00 82 ARG A C 1
ATOM 604 O O . ARG A 1 82 ? -4.181 5.987 4.741 1.00 98.00 82 ARG A O 1
ATOM 611 N N . ILE A 1 83 ? -2.221 5.608 5.785 1.00 97.94 83 ILE A N 1
ATOM 612 C CA . ILE A 1 83 ? -2.355 6.716 6.749 1.00 97.94 83 ILE A CA 1
ATOM 613 C C . ILE A 1 83 ? -2.577 8.038 5.992 1.00 97.94 83 ILE A C 1
ATOM 615 O O . ILE A 1 83 ? -3.545 8.746 6.253 1.00 97.94 83 ILE A O 1
ATOM 619 N N . GLY A 1 84 ? -1.801 8.271 4.927 1.00 98.06 84 GLY A N 1
ATOM 620 C CA . GLY A 1 84 ? -1.952 9.438 4.050 1.00 98.06 84 GLY A CA 1
ATOM 621 C C . GLY A 1 84 ? -3.320 9.598 3.374 1.00 98.06 84 GLY A C 1
ATOM 622 O O . GLY A 1 84 ? -3.677 10.703 2.978 1.00 98.06 84 GLY A O 1
ATOM 623 N N . THR A 1 85 ? -4.114 8.528 3.245 1.00 97.69 85 THR A N 1
ATOM 624 C CA . THR A 1 85 ? -5.499 8.636 2.761 1.00 97.69 85 THR A CA 1
ATOM 625 C C . THR A 1 85 ? -6.374 9.366 3.781 1.00 97.69 85 THR A C 1
ATOM 627 O O . THR A 1 85 ? -7.181 10.200 3.387 1.00 97.69 85 THR A O 1
ATOM 630 N N . PHE A 1 86 ? -6.182 9.108 5.077 1.00 98.31 86 PHE A N 1
ATOM 631 C CA . PHE A 1 86 ? -6.875 9.819 6.155 1.00 98.31 86 PHE A CA 1
ATOM 632 C C . PHE A 1 86 ? -6.349 11.246 6.303 1.00 98.31 86 PHE A C 1
ATOM 634 O O . PHE A 1 86 ? -7.140 12.185 6.364 1.00 98.31 86 PHE A O 1
ATOM 641 N N . GLU A 1 87 ? -5.023 11.421 6.288 1.00 98.44 87 GLU A N 1
ATOM 642 C CA . GLU A 1 87 ? -4.384 12.741 6.393 1.00 98.44 87 GLU A CA 1
ATOM 643 C C . GLU A 1 87 ? -4.849 13.688 5.282 1.00 98.44 87 GLU A C 1
ATOM 645 O O . GLU A 1 87 ? -5.059 14.872 5.530 1.00 98.44 87 GLU A O 1
ATOM 650 N N . PHE A 1 88 ? -5.078 13.173 4.068 1.00 97.62 88 PHE A N 1
ATOM 651 C CA . PHE A 1 88 ? -5.600 13.957 2.952 1.00 97.62 88 PHE A CA 1
ATOM 652 C C . PHE A 1 88 ? -6.934 14.645 3.290 1.00 97.62 88 PHE A C 1
ATOM 654 O O . PHE A 1 88 ? -7.092 15.834 3.013 1.00 97.62 88 PHE A O 1
ATOM 661 N N . PHE A 1 89 ? -7.894 13.933 3.880 1.00 98.25 89 PHE A N 1
ATOM 662 C CA . PHE A 1 89 ? -9.187 14.523 4.249 1.00 98.25 89 PHE A CA 1
ATOM 663 C C . PHE A 1 89 ? -9.091 15.345 5.538 1.00 98.25 89 PHE A C 1
ATOM 665 O O . PHE A 1 89 ? -9.613 16.459 5.596 1.00 98.25 89 PHE A O 1
ATOM 672 N N . ALA A 1 90 ? -8.330 14.865 6.526 1.00 98.00 90 ALA A N 1
ATOM 673 C CA . ALA A 1 90 ? -8.120 15.574 7.785 1.00 98.00 90 ALA A CA 1
ATOM 674 C C . ALA A 1 90 ? -7.483 16.959 7.579 1.00 98.00 90 ALA A C 1
ATOM 676 O O . ALA A 1 90 ? -7.951 17.940 8.152 1.00 98.00 90 ALA A O 1
ATOM 677 N N . ALA A 1 91 ? -6.482 17.075 6.699 1.00 98.12 91 ALA A N 1
ATOM 678 C CA . ALA A 1 91 ? -5.821 18.345 6.385 1.00 98.12 91 ALA A CA 1
ATOM 679 C C . ALA A 1 91 ? -6.755 19.389 5.742 1.00 98.12 91 ALA A C 1
ATOM 681 O O . ALA A 1 91 ? -6.421 20.570 5.702 1.00 98.12 91 ALA A O 1
ATOM 682 N N . ARG A 1 92 ? -7.921 18.968 5.236 1.00 98.06 92 ARG A N 1
ATOM 683 C CA . ARG A 1 92 ? -8.960 19.847 4.676 1.00 98.06 92 ARG A CA 1
ATOM 684 C C . ARG A 1 92 ? -10.090 20.151 5.659 1.00 98.06 92 ARG A C 1
ATOM 686 O O . ARG A 1 92 ? -11.024 20.851 5.290 1.00 98.06 92 ARG A O 1
ATOM 693 N N . GLY A 1 93 ? -10.030 19.613 6.878 1.00 98.25 93 GLY A N 1
ATOM 694 C CA . GLY A 1 93 ? -11.126 19.692 7.843 1.00 98.25 93 GLY A CA 1
ATOM 695 C C . GLY A 1 93 ? -12.343 18.841 7.465 1.00 98.25 93 GLY A C 1
ATOM 696 O O . GLY A 1 93 ? -13.412 19.028 8.039 1.00 98.25 93 GLY A O 1
ATOM 697 N N . ASP A 1 94 ? -12.202 17.906 6.520 1.00 98.38 94 ASP A N 1
ATOM 698 C CA . ASP A 1 94 ? -13.297 17.054 6.052 1.00 98.38 94 ASP A CA 1
ATOM 699 C C . ASP A 1 94 ? -13.487 15.852 6.992 1.00 98.38 94 ASP A C 1
ATOM 701 O O . ASP A 1 94 ? -13.024 14.734 6.749 1.00 98.38 94 ASP A O 1
ATOM 705 N N . VAL A 1 95 ? -14.126 16.119 8.131 1.00 98.25 95 VAL A N 1
ATOM 706 C CA . VAL A 1 95 ? -14.353 15.131 9.195 1.00 98.25 95 VAL A CA 1
ATOM 707 C C . VAL A 1 95 ? -15.294 14.013 8.742 1.00 98.25 95 VAL A C 1
ATOM 709 O O . VAL A 1 95 ? -15.118 12.865 9.155 1.00 98.25 95 VAL A O 1
ATOM 712 N N . ASP A 1 96 ? -16.266 14.314 7.882 1.00 98.56 96 ASP A N 1
ATOM 713 C CA . ASP A 1 96 ? -17.227 13.321 7.405 1.00 98.56 96 ASP A CA 1
ATOM 714 C C . ASP A 1 96 ? -16.562 12.313 6.463 1.00 98.56 96 ASP A C 1
ATOM 716 O O . ASP A 1 96 ? -16.785 11.109 6.612 1.00 98.56 96 ASP A O 1
ATOM 720 N N . ALA A 1 97 ? -15.664 12.754 5.576 1.00 98.31 97 ALA A N 1
ATOM 721 C CA . ALA A 1 97 ? -14.872 11.836 4.761 1.00 98.31 97 ALA A CA 1
ATOM 722 C C . ALA A 1 97 ? -13.901 10.992 5.602 1.00 98.31 97 ALA A C 1
ATOM 724 O O . ALA A 1 97 ? -13.749 9.794 5.348 1.00 98.31 97 ALA A O 1
ATOM 725 N N . VAL A 1 98 ? -13.275 11.573 6.635 1.00 98.56 98 VAL A N 1
ATOM 726 C CA . VAL A 1 98 ? -12.441 10.810 7.585 1.00 98.56 98 VAL A CA 1
ATOM 727 C C . VAL A 1 98 ? -13.269 9.730 8.284 1.00 98.56 98 VAL A C 1
ATOM 729 O O . VAL A 1 98 ? -12.820 8.584 8.376 1.00 98.56 98 VAL A O 1
ATOM 732 N N . ARG A 1 99 ? -14.486 10.063 8.732 1.00 98.31 99 ARG A N 1
ATOM 733 C CA . ARG A 1 99 ? -15.403 9.106 9.363 1.00 98.31 99 ARG A CA 1
ATOM 734 C C . ARG A 1 99 ? -15.793 7.991 8.395 1.00 98.31 99 ARG A C 1
ATOM 736 O O . ARG A 1 99 ? -15.611 6.825 8.724 1.00 98.31 99 ARG A O 1
ATOM 743 N N . ALA A 1 100 ? -16.204 8.336 7.176 1.00 98.44 100 ALA A N 1
ATOM 744 C CA . ALA A 1 100 ? -16.568 7.361 6.150 1.00 98.44 100 ALA A CA 1
ATOM 745 C C . ALA A 1 100 ? -15.409 6.408 5.799 1.00 98.44 100 ALA A C 1
ATOM 747 O O . ALA A 1 100 ? -15.615 5.207 5.607 1.00 98.44 100 ALA A O 1
ATOM 748 N N . LEU A 1 101 ? -14.171 6.915 5.749 1.00 98.19 101 LEU A N 1
ATOM 749 C CA . LEU A 1 101 ? -12.983 6.079 5.563 1.00 98.19 101 LEU A CA 1
ATOM 750 C C . LEU A 1 101 ? -12.739 5.140 6.746 1.00 98.19 101 LEU A C 1
ATOM 752 O O . LEU A 1 101 ? -12.373 3.983 6.529 1.00 98.19 101 LEU A O 1
ATOM 756 N N . ALA A 1 102 ? -12.926 5.619 7.977 1.00 98.19 102 ALA A N 1
ATOM 757 C CA . ALA A 1 102 ? -12.762 4.807 9.177 1.00 98.19 102 ALA A CA 1
ATOM 758 C C . ALA A 1 102 ? -13.824 3.702 9.250 1.00 98.19 102 ALA A C 1
ATOM 760 O O . ALA A 1 102 ? -13.477 2.545 9.485 1.00 98.19 102 ALA A O 1
ATOM 761 N N . ASP A 1 103 ? -15.082 4.024 8.947 1.00 98.06 103 ASP A N 1
ATOM 762 C CA . ASP A 1 103 ? -16.177 3.055 8.856 1.00 98.06 103 ASP A CA 1
ATOM 763 C C . ASP A 1 103 ? -15.882 1.988 7.797 1.00 98.06 103 ASP A C 1
ATOM 765 O O . ASP A 1 103 ? -15.979 0.786 8.062 1.00 98.06 103 ASP A O 1
ATOM 769 N N . HIS A 1 104 ? -15.422 2.406 6.611 1.00 97.69 104 HIS A N 1
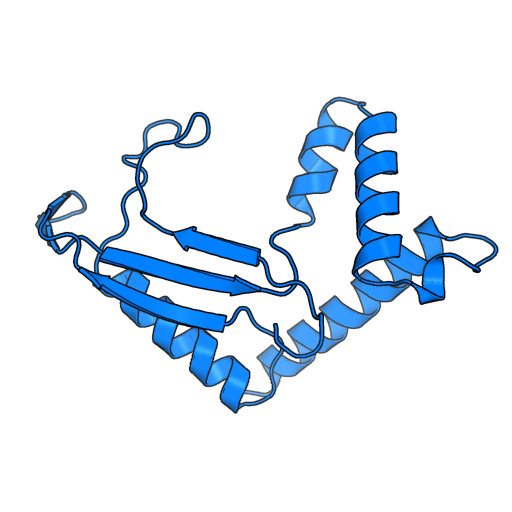ATOM 770 C CA . HIS A 1 104 ? -14.999 1.476 5.566 1.00 97.69 104 HIS A CA 1
ATOM 771 C C . HIS A 1 104 ? -13.845 0.573 6.027 1.00 97.69 104 HIS A C 1
ATOM 773 O O . HIS A 1 104 ? -13.853 -0.629 5.751 1.00 97.69 104 HIS A O 1
ATOM 779 N N . ALA A 1 105 ? -12.851 1.131 6.724 1.00 97.88 105 ALA A N 1
ATOM 780 C CA . ALA A 1 105 ? -11.716 0.375 7.241 1.00 97.88 105 ALA A CA 1
ATOM 781 C C . ALA A 1 105 ? -12.147 -0.661 8.289 1.00 97.88 105 ALA A C 1
ATOM 783 O O . ALA A 1 105 ? -11.686 -1.801 8.231 1.00 97.88 105 ALA A O 1
ATOM 784 N N .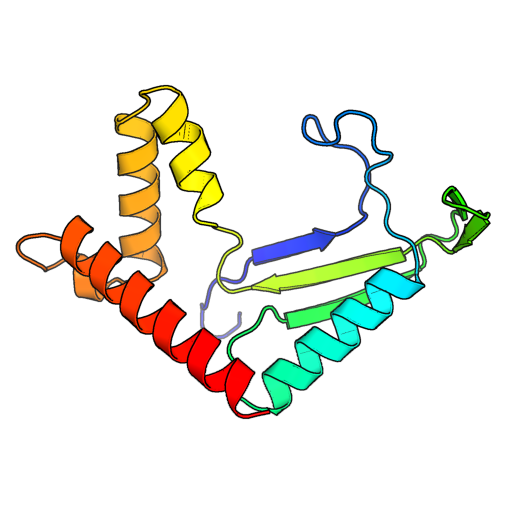 ILE A 1 106 ? -13.049 -0.289 9.202 1.00 97.94 106 ILE A N 1
ATOM 785 C CA . ILE A 1 106 ? -13.602 -1.178 10.230 1.00 97.94 106 ILE A CA 1
ATOM 786 C C . ILE A 1 106 ? -14.339 -2.341 9.572 1.00 97.94 106 ILE A C 1
ATOM 788 O O . ILE A 1 106 ? -13.954 -3.491 9.768 1.00 97.94 106 ILE A O 1
ATOM 792 N N . VAL A 1 107 ? -15.333 -2.053 8.728 1.00 96.44 107 VAL A N 1
ATOM 793 C CA . VAL A 1 107 ? -16.154 -3.092 8.088 1.00 96.44 107 VAL A CA 1
ATOM 794 C C . VAL A 1 107 ? -15.295 -4.047 7.258 1.00 96.44 107 VAL A C 1
ATOM 796 O O . VAL A 1 107 ? -15.526 -5.253 7.261 1.00 96.44 107 VAL A O 1
ATOM 799 N N . ARG A 1 108 ? -14.292 -3.522 6.545 1.00 95.56 108 ARG A N 1
ATOM 800 C CA . ARG A 1 108 ? -13.491 -4.319 5.611 1.00 95.56 108 ARG A CA 1
ATOM 801 C C . ARG A 1 108 ? -12.341 -5.085 6.269 1.00 95.56 108 ARG A C 1
ATOM 803 O O . ARG A 1 108 ? -12.036 -6.184 5.816 1.00 95.56 108 ARG A O 1
ATOM 810 N N . HIS A 1 109 ? -11.673 -4.509 7.270 1.00 96.12 109 HIS A N 1
ATOM 811 C CA . HIS A 1 109 ? -10.392 -5.030 7.785 1.00 96.12 109 HIS A CA 1
ATOM 812 C C . HIS A 1 109 ? -10.388 -5.337 9.279 1.00 96.12 109 HIS A C 1
ATOM 814 O O . HIS A 1 109 ? -9.548 -6.116 9.730 1.00 96.12 109 HIS A O 1
ATOM 820 N N . TYR A 1 110 ? -11.302 -4.739 10.043 1.00 96.06 110 TYR A N 1
ATOM 821 C CA . TYR A 1 110 ? -11.358 -4.864 11.499 1.00 96.06 110 TYR A CA 1
ATOM 822 C C . TYR A 1 110 ? -12.802 -5.068 11.982 1.00 96.06 110 TYR A C 1
ATOM 824 O O . TYR A 1 110 ? -13.275 -4.289 12.808 1.00 96.06 110 TYR A O 1
ATOM 832 N N . PRO A 1 111 ? -13.517 -6.111 11.515 1.00 93.00 111 PRO A N 1
ATOM 833 C CA . PRO A 1 111 ? -14.923 -6.323 11.877 1.00 93.00 111 PRO A CA 1
ATOM 834 C C . PRO A 1 111 ? -15.137 -6.477 13.393 1.00 93.00 111 PRO A C 1
ATOM 836 O O . PRO A 1 111 ? -16.185 -6.111 13.916 1.00 93.00 111 PRO A O 1
ATOM 839 N N . ASN A 1 112 ? -14.115 -6.922 14.133 1.00 91.12 112 ASN A N 1
ATOM 840 C CA . ASN A 1 112 ? -14.153 -6.986 15.597 1.00 91.12 112 ASN A CA 1
ATOM 841 C C . ASN A 1 112 ? -14.297 -5.600 16.258 1.00 91.12 112 ASN A C 1
ATOM 843 O O . ASN A 1 112 ? -14.789 -5.508 17.378 1.00 91.12 112 ASN A O 1
ATOM 847 N N . ALA A 1 113 ? -13.893 -4.518 15.581 1.00 94.62 113 ALA A N 1
ATOM 848 C CA . ALA A 1 113 ? -14.048 -3.155 16.085 1.00 94.62 113 ALA A CA 1
ATOM 849 C C . ALA A 1 113 ? -15.488 -2.628 15.941 1.00 94.62 113 ALA A C 1
ATOM 851 O O . ALA A 1 113 ? -15.860 -1.708 16.664 1.00 94.62 113 ALA A O 1
ATOM 852 N N . THR A 1 114 ? -16.319 -3.214 15.066 1.00 91.81 114 THR A N 1
ATOM 853 C CA . THR A 1 114 ? -17.709 -2.773 14.837 1.00 91.81 114 THR A CA 1
ATOM 854 C C . THR A 1 114 ? -18.568 -2.858 16.101 1.00 91.81 114 THR A C 1
ATOM 856 O O . THR A 1 114 ? -19.402 -1.989 16.328 1.00 91.81 114 THR A O 1
ATOM 859 N N . GLY A 1 115 ? -18.354 -3.878 16.937 1.00 89.62 115 GLY A N 1
ATOM 860 C CA . GLY A 1 115 ? -19.103 -4.083 18.184 1.00 89.62 115 GLY A CA 1
ATOM 861 C C . GLY A 1 115 ? -18.489 -3.421 19.422 1.00 89.62 115 GLY A C 1
ATOM 862 O O . GLY A 1 115 ? -19.011 -3.591 20.522 1.00 89.62 115 GLY A O 1
ATOM 863 N N . ALA A 1 116 ? -17.368 -2.709 19.285 1.00 95.25 116 ALA A N 1
ATOM 864 C CA . ALA A 1 116 ? -16.695 -2.094 20.422 1.00 95.25 116 ALA A CA 1
ATOM 865 C C . ALA A 1 116 ? -17.448 -0.847 20.914 1.00 95.25 116 ALA A C 1
ATOM 867 O O . ALA A 1 116 ? -18.018 -0.099 20.126 1.00 95.25 116 ALA A O 1
ATOM 868 N N . ALA A 1 117 ? -17.362 -0.545 22.214 1.00 96.19 117 ALA A N 1
ATOM 869 C CA . ALA A 1 117 ? -17.940 0.684 22.774 1.00 96.19 117 ALA A CA 1
ATOM 870 C C . ALA A 1 117 ? -17.332 1.966 22.165 1.00 96.19 117 ALA A C 1
ATOM 872 O O . ALA A 1 117 ? -17.969 3.018 22.141 1.00 96.19 117 ALA A O 1
ATOM 873 N N . ARG A 1 118 ? -16.086 1.886 21.677 1.00 97.25 118 ARG A N 1
ATOM 874 C CA . ARG A 1 118 ? -15.373 2.968 20.981 1.00 97.25 118 ARG A CA 1
ATOM 875 C C . ARG A 1 118 ? -14.741 2.432 19.684 1.00 97.25 118 ARG A C 1
ATOM 877 O O . ARG A 1 118 ? -13.534 2.187 19.668 1.00 97.25 118 ARG A O 1
ATOM 884 N N . PRO A 1 119 ? -15.515 2.256 18.596 1.00 97.38 119 PRO A N 1
ATOM 885 C CA . PRO A 1 119 ? -15.053 1.578 17.378 1.00 97.38 119 PRO A CA 1
ATOM 886 C C . PRO A 1 119 ? -13.807 2.202 16.740 1.00 97.38 119 PRO A C 1
ATOM 888 O O . PRO A 1 119 ? -12.874 1.494 16.371 1.00 97.38 119 PRO A O 1
ATOM 891 N N . TYR A 1 120 ? -13.744 3.534 16.663 1.00 97.81 120 TYR A N 1
ATOM 892 C CA . TYR A 1 120 ? -12.604 4.235 16.062 1.00 97.81 120 TYR A CA 1
ATOM 893 C C . TYR A 1 120 ? -11.329 4.155 16.909 1.00 97.81 120 TYR A C 1
ATOM 895 O O . TYR A 1 120 ? -10.230 4.114 16.360 1.00 97.81 120 TYR A O 1
ATOM 903 N N . LEU A 1 121 ? -11.466 4.099 18.239 1.00 97.94 121 LEU A N 1
ATOM 904 C CA . LEU A 1 121 ? -10.327 3.869 19.127 1.00 97.94 121 LEU A CA 1
ATOM 905 C C . LEU A 1 121 ? -9.807 2.437 18.956 1.00 97.94 121 LEU A C 1
ATOM 907 O O . LEU A 1 121 ? -8.614 2.252 18.747 1.00 97.94 121 LEU A O 1
ATOM 911 N N . ALA A 1 122 ? -10.708 1.450 18.930 1.00 98.19 122 ALA A N 1
ATOM 912 C CA . ALA A 1 122 ? -10.353 0.052 18.686 1.00 98.19 122 ALA A CA 1
ATOM 913 C C . ALA A 1 122 ? -9.693 -0.155 17.305 1.00 98.19 122 ALA A C 1
ATOM 915 O O . ALA A 1 122 ? -8.748 -0.939 17.174 1.00 98.19 122 ALA A O 1
ATOM 916 N N . LEU A 1 123 ? -10.147 0.572 16.273 1.00 98.06 123 LEU A N 1
ATOM 917 C CA . LEU A 1 123 ? -9.481 0.626 14.968 1.00 98.06 123 LEU A CA 1
ATOM 918 C C . LEU A 1 123 ? -8.041 1.133 15.113 1.00 98.06 123 LEU A C 1
ATOM 920 O O . LEU A 1 123 ? -7.116 0.477 14.634 1.00 98.06 123 LEU A O 1
ATOM 924 N N . LEU A 1 124 ? -7.847 2.283 15.767 1.00 98.06 124 LEU A N 1
ATOM 925 C CA . LEU A 1 124 ? -6.531 2.897 15.935 1.00 98.06 124 LEU A CA 1
ATOM 926 C C . LEU A 1 124 ? -5.567 1.974 16.695 1.00 98.06 124 LEU A C 1
ATOM 928 O O . LEU A 1 124 ? -4.450 1.750 16.233 1.00 98.06 124 LEU A O 1
ATOM 932 N N . GLU A 1 125 ? -6.008 1.381 17.803 1.00 98.06 125 GLU A N 1
ATOM 933 C CA . GLU A 1 125 ? -5.231 0.406 18.580 1.00 98.06 125 GLU A CA 1
ATOM 934 C C . GLU A 1 125 ? -4.821 -0.802 17.724 1.00 98.06 125 GLU A C 1
ATOM 936 O O . GLU A 1 125 ? -3.660 -1.218 17.730 1.00 98.06 125 GLU A O 1
ATOM 941 N N . SER A 1 126 ? -5.746 -1.322 16.911 1.00 97.88 126 SER A N 1
ATOM 942 C CA . SER A 1 126 ? -5.479 -2.449 16.011 1.00 97.88 126 SER A CA 1
ATOM 943 C C . SER A 1 126 ? -4.475 -2.101 14.905 1.00 97.88 126 SER A C 1
ATOM 945 O O . SER A 1 126 ? -3.666 -2.945 14.506 1.00 97.88 126 SER A O 1
ATOM 947 N N . VAL A 1 127 ? -4.515 -0.871 14.386 1.00 97.81 127 VAL A N 1
ATOM 948 C CA . VAL A 1 127 ? -3.544 -0.366 13.402 1.00 97.81 127 VAL A CA 1
ATOM 949 C C . VAL A 1 127 ? -2.164 -0.215 14.043 1.00 97.81 127 VAL A C 1
ATOM 951 O O . VAL A 1 127 ? -1.191 -0.717 13.479 1.00 97.81 127 VAL A O 1
ATOM 954 N N . ILE A 1 128 ? -2.082 0.385 15.237 1.00 98.38 128 ILE A N 1
ATOM 955 C CA . ILE A 1 128 ? -0.830 0.536 15.997 1.00 98.38 128 ILE A CA 1
ATOM 956 C C . ILE A 1 128 ? -0.188 -0.833 16.238 1.00 98.38 128 ILE A C 1
ATOM 958 O O . ILE A 1 128 ? 0.981 -1.031 15.907 1.00 98.38 128 ILE A O 1
ATOM 962 N N . ALA A 1 129 ? -0.956 -1.803 16.743 1.00 98.25 129 ALA A N 1
ATOM 963 C CA . ALA A 1 129 ? -0.454 -3.144 17.029 1.00 98.25 129 ALA A CA 1
ATOM 964 C C . ALA A 1 129 ? 0.060 -3.865 15.769 1.00 98.25 129 ALA A C 1
ATOM 966 O O . ALA A 1 129 ? 1.095 -4.537 15.810 1.00 98.25 129 ALA A O 1
ATOM 967 N N . ARG A 1 130 ? -0.628 -3.715 14.628 1.00 97.75 130 ARG A N 1
ATOM 968 C CA . ARG A 1 130 ? -0.180 -4.288 13.347 1.00 97.75 130 ARG A CA 1
ATOM 969 C C . ARG A 1 130 ? 1.089 -3.625 12.828 1.00 97.75 130 ARG A C 1
ATOM 971 O O . ARG A 1 130 ? 1.972 -4.328 12.348 1.00 97.75 130 ARG A O 1
ATOM 978 N N . GLN A 1 131 ? 1.194 -2.303 12.928 1.00 98.06 131 GLN A N 1
ATOM 979 C CA . GLN A 1 131 ? 2.373 -1.580 12.461 1.00 98.06 131 GLN A CA 1
ATOM 980 C C . GLN A 1 131 ? 3.599 -1.869 13.334 1.00 98.06 131 GLN A C 1
ATOM 982 O O . GLN A 1 131 ? 4.678 -2.097 12.794 1.00 98.06 131 GLN A O 1
ATOM 987 N N . ALA A 1 132 ? 3.428 -1.946 14.657 1.00 98.38 132 ALA A N 1
ATOM 988 C CA . ALA A 1 132 ? 4.491 -2.348 15.574 1.00 98.38 132 ALA A CA 1
ATOM 989 C C . ALA A 1 132 ? 5.012 -3.759 15.254 1.00 98.38 132 ALA A C 1
ATOM 991 O O . ALA A 1 132 ? 6.218 -3.950 15.115 1.00 98.38 132 ALA A O 1
ATOM 992 N N . ASN A 1 133 ? 4.108 -4.727 15.048 1.00 98.38 133 ASN A N 1
ATOM 993 C CA . ASN A 1 133 ? 4.486 -6.082 14.635 1.00 98.38 133 ASN A CA 1
ATOM 994 C C . ASN A 1 133 ? 5.216 -6.107 13.286 1.00 98.38 133 ASN A C 1
ATOM 996 O O . ASN A 1 133 ? 6.206 -6.818 13.143 1.00 98.38 133 ASN A O 1
ATOM 1000 N N . LEU A 1 134 ? 4.742 -5.340 12.301 1.00 98.38 134 LEU A N 1
ATOM 1001 C CA . LEU A 1 134 ? 5.361 -5.285 10.977 1.00 98.38 134 LEU A CA 1
ATOM 1002 C C . LEU A 1 134 ? 6.801 -4.761 11.047 1.00 98.38 134 LEU A C 1
ATOM 1004 O O . LEU A 1 134 ? 7.704 -5.380 10.493 1.00 98.38 134 LEU A O 1
ATOM 1008 N N . VAL A 1 135 ? 7.019 -3.652 11.757 1.00 98.25 135 VAL A N 1
ATOM 1009 C CA . VAL A 1 135 ? 8.360 -3.071 11.923 1.00 98.25 135 VAL A CA 1
ATOM 1010 C C . VAL A 1 135 ? 9.272 -4.013 12.705 1.00 98.25 135 VAL A C 1
ATOM 1012 O O . VAL A 1 135 ? 10.429 -4.174 12.331 1.00 98.25 135 VAL A O 1
ATOM 1015 N N . ALA A 1 136 ? 8.762 -4.680 13.745 1.00 98.38 136 ALA A N 1
ATOM 1016 C CA . ALA A 1 136 ? 9.535 -5.680 14.476 1.00 98.38 136 ALA A CA 1
ATOM 1017 C C . ALA A 1 136 ? 10.015 -6.810 13.552 1.00 98.38 136 ALA A C 1
ATOM 1019 O O . ALA A 1 136 ? 11.184 -7.171 13.598 1.00 98.38 136 ALA A O 1
ATOM 1020 N N . GLN A 1 137 ? 9.153 -7.315 12.663 1.00 98.12 137 GLN A N 1
ATOM 1021 C CA . GLN A 1 137 ? 9.538 -8.340 11.688 1.00 98.12 137 GLN A CA 1
ATOM 1022 C C . GLN A 1 137 ? 10.592 -7.850 10.689 1.00 98.12 137 GLN A C 1
ATOM 1024 O O . GLN A 1 137 ? 11.468 -8.624 10.324 1.00 98.12 137 GLN A O 1
ATOM 1029 N N . TRP A 1 138 ? 10.551 -6.580 10.275 1.00 97.50 138 TRP A N 1
ATOM 1030 C CA . TRP A 1 138 ? 11.577 -6.007 9.394 1.00 97.50 138 TRP A CA 1
ATOM 1031 C C . TRP A 1 138 ? 12.954 -5.928 10.041 1.00 97.50 138 TRP A C 1
ATOM 1033 O O . TRP A 1 138 ? 13.947 -6.044 9.342 1.00 97.50 138 TRP A O 1
ATOM 1043 N N . LEU A 1 139 ? 13.022 -5.710 11.353 1.00 97.56 139 LEU A N 1
ATOM 1044 C CA . LEU A 1 139 ? 14.294 -5.608 12.072 1.00 97.56 139 LEU A CA 1
ATOM 1045 C C . LEU A 1 139 ? 14.926 -6.973 12.384 1.00 97.56 139 LEU A C 1
ATOM 1047 O O . LEU A 1 139 ? 16.062 -7.020 12.847 1.00 97.56 139 LEU A O 1
ATOM 1051 N N . LEU A 1 140 ? 14.190 -8.068 12.177 1.00 94.56 140 LEU A N 1
ATOM 1052 C CA . LEU A 1 140 ? 14.634 -9.434 12.466 1.00 94.56 140 LEU A CA 1
ATOM 1053 C C . LEU A 1 140 ? 15.260 -10.150 11.257 1.00 94.56 140 LEU A C 1
ATOM 1055 O O . LEU A 1 140 ? 15.733 -11.275 11.420 1.00 94.56 140 LEU A O 1
ATOM 1059 N N . VAL A 1 141 ? 15.246 -9.531 10.073 1.00 88.56 141 VAL A N 1
ATOM 1060 C CA . VAL A 1 141 ? 15.752 -10.084 8.803 1.00 88.56 141 VAL A CA 1
ATOM 1061 C C . VAL A 1 141 ? 16.744 -9.137 8.145 1.00 88.56 141 VAL A C 1
ATOM 1063 O O . VAL A 1 141 ? 17.670 -9.658 7.487 1.00 88.56 141 VAL A O 1
#